Protein AF-A0A0D3A3Q0-F1 (afdb_monomer)

Mean predicted aligned error: 12.12 Å

Radius of gyration: 30.37 Å; Cα contacts (8 Å, |Δi|>4): 36; chains: 1; bounding box: 62×20×97 Å

Sequence (115 aa):
MQLYERAYKNKAGQFLDGKSEQIFNDLVAQVDDRQTQLTQQSTEGLPVTLSTLEVDKIYEETQEDEVIALRRESEQLRRESAQLRNEMDSTRSAFTTRMGGLEGFLDVIAATNPE

Solvent-accessible surface area (backbone atoms only — not comparable to full-atom values): 6509 Å² total; per-residue (Å²): 110,72,67,55,51,65,73,42,29,46,99,86,71,44,56,76,43,71,65,58,45,49,53,50,52,53,51,52,49,52,52,51,54,50,43,52,51,48,17,70,69,34,93,80,63,49,81,58,75,84,49,73,69,56,54,52,50,52,49,53,54,52,51,52,52,49,52,53,51,52,50,52,51,52,54,48,51,54,51,54,52,52,49,53,50,52,51,50,53,51,54,50,50,55,49,52,52,51,49,56,53,48,51,55,52,52,52,53,53,49,70,75,59,68,133

Foldseek 3Di:
DVVLQVVQADPVSHGPDPVSVVLVVVLVVQLVVVQVVVCVVPPVSDRDDDDPVNSVVSVVVSVVVVVVVVVVVVVVVVVVVVVVVVVVVVVVVVVVVVVVVVVVVVVVVCVVDPD

Organism: NCBI:txid109376

Secondary structure (DSSP, 8-state):
-HHHHHHHB-TTS-BSSHHHHHHHHHHHHHHHHHHHHHHHHSTT-------HHHHHHHHHHHHHHHHHHHHHHHHHHHHHHHHHHHHHHHHHHHHHHHHHHHHHHHHHHHHHS--

pLDDT: mean 84.54, std 9.62, range [63.41, 98.0]

Structure (mmCIF, N/CA/C/O backbone):
data_AF-A0A0D3A3Q0-F1
#
_entry.id   AF-A0A0D3A3Q0-F1
#
loop_
_atom_site.group_PDB
_atom_site.id
_atom_site.type_symbol
_atom_site.label_atom_id
_atom_site.label_alt_id
_atom_site.label_comp_id
_atom_site.label_asym_id
_atom_site.label_entity_id
_atom_site.label_seq_id
_atom_site.pdbx_PDB_ins_code
_atom_site.Cartn_x
_atom_site.Cartn_y
_atom_site.Cartn_z
_atom_site.occupancy
_atom_site.B_iso_or_equiv
_atom_site.auth_seq_id
_atom_site.auth_comp_id
_atom_site.auth_asym_id
_atom_site.auth_atom_id
_atom_site.pdbx_PDB_model_num
ATOM 1 N N . MET A 1 1 ? -19.390 1.215 16.030 1.00 68.75 1 MET A N 1
ATOM 2 C CA . MET A 1 1 ? -19.260 -0.052 15.259 1.00 68.75 1 MET A CA 1
ATOM 3 C C . MET A 1 1 ? -20.279 -0.249 14.131 1.00 68.75 1 MET A C 1
ATOM 5 O O . MET A 1 1 ? -19.856 -0.566 13.029 1.00 68.75 1 MET A O 1
ATOM 9 N N . GLN A 1 2 ? -21.590 -0.046 14.329 1.00 69.00 2 GLN A N 1
ATOM 10 C CA . GLN A 1 2 ? -22.592 -0.329 13.275 1.00 69.00 2 GLN A CA 1
ATOM 11 C C . GLN A 1 2 ? -22.404 0.477 11.972 1.00 69.00 2 GLN A C 1
ATOM 13 O O . GLN A 1 2 ? -22.704 -0.019 10.889 1.00 69.00 2 GLN A O 1
ATOM 18 N N . LEU A 1 3 ? -21.895 1.712 12.054 1.00 70.94 3 LEU A N 1
ATOM 19 C CA . LEU A 1 3 ? -21.593 2.531 10.872 1.00 70.94 3 LEU A CA 1
ATOM 20 C C . LEU A 1 3 ? -20.449 1.946 10.036 1.00 70.94 3 LEU A C 1
ATOM 22 O O . LEU A 1 3 ? -20.539 1.939 8.811 1.00 70.94 3 LEU A O 1
ATOM 26 N N . TYR A 1 4 ? -19.422 1.406 10.696 1.00 72.00 4 TYR A N 1
ATOM 27 C CA . TYR A 1 4 ? -18.300 0.748 10.034 1.00 72.00 4 TYR A CA 1
ATOM 28 C C . TYR A 1 4 ? -18.762 -0.520 9.318 1.00 72.00 4 TYR A C 1
ATOM 30 O O . TYR A 1 4 ? -18.535 -0.691 8.126 1.00 72.00 4 TYR A O 1
ATOM 38 N N . GLU A 1 5 ? -19.520 -1.369 10.013 1.00 75.25 5 GLU A N 1
ATOM 39 C CA . GLU A 1 5 ? -20.106 -2.562 9.403 1.00 75.25 5 GLU A CA 1
ATOM 40 C C . GLU A 1 5 ? -20.986 -2.219 8.198 1.00 75.25 5 GLU A C 1
ATOM 42 O O . GLU A 1 5 ? -20.925 -2.894 7.179 1.00 75.25 5 GLU A O 1
ATOM 47 N N . ARG A 1 6 ? -21.768 -1.138 8.264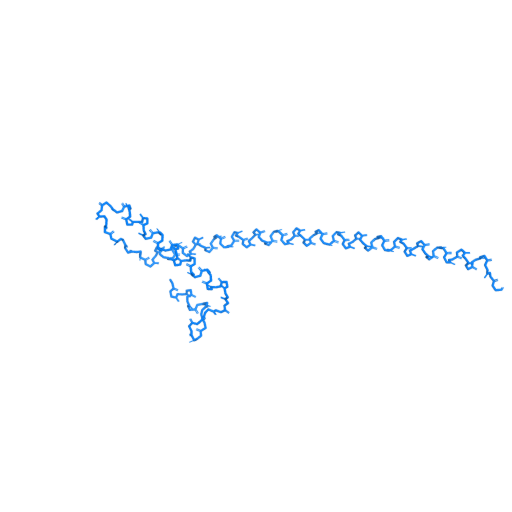 1.00 79.94 6 ARG A N 1
ATOM 48 C CA . ARG A 1 6 ? -22.624 -0.710 7.151 1.00 79.94 6 ARG A CA 1
ATOM 49 C C . ARG A 1 6 ? -21.843 -0.170 5.949 1.00 79.94 6 ARG A C 1
ATOM 51 O O . ARG A 1 6 ? -22.321 -0.303 4.826 1.00 79.94 6 ARG A O 1
ATOM 58 N N . ALA A 1 7 ? -20.700 0.469 6.180 1.00 79.94 7 ALA A N 1
ATOM 59 C CA . ALA A 1 7 ? -19.862 1.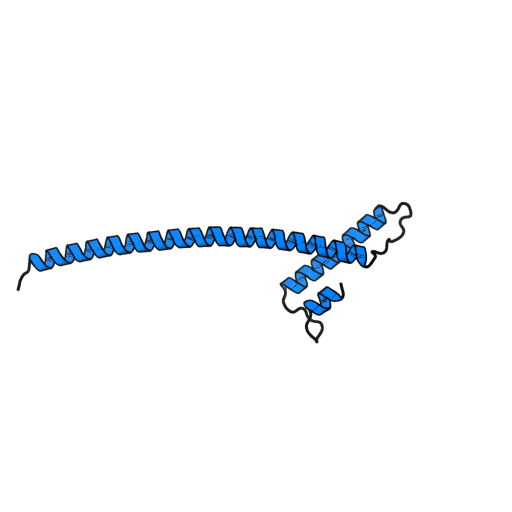030 5.123 1.00 79.94 7 ALA A CA 1
ATOM 60 C C . ALA A 1 7 ? -18.969 -0.032 4.459 1.00 79.94 7 ALA A C 1
ATOM 62 O O . ALA A 1 7 ? -18.743 0.035 3.253 1.00 79.94 7 ALA A O 1
ATOM 63 N N . TYR A 1 8 ? -18.510 -1.020 5.233 1.00 80.62 8 TYR A N 1
ATOM 64 C CA . TYR A 1 8 ? -17.475 -1.967 4.816 1.00 80.62 8 TYR A CA 1
ATOM 65 C C . TYR A 1 8 ? -17.937 -3.427 4.737 1.00 80.62 8 TYR A C 1
ATOM 67 O O . TYR A 1 8 ? -17.129 -4.289 4.392 1.00 80.62 8 TYR A O 1
ATOM 75 N N . LYS A 1 9 ? -19.216 -3.733 5.006 1.00 88.56 9 LYS A N 1
ATOM 76 C CA . LYS A 1 9 ? -19.818 -5.049 4.735 1.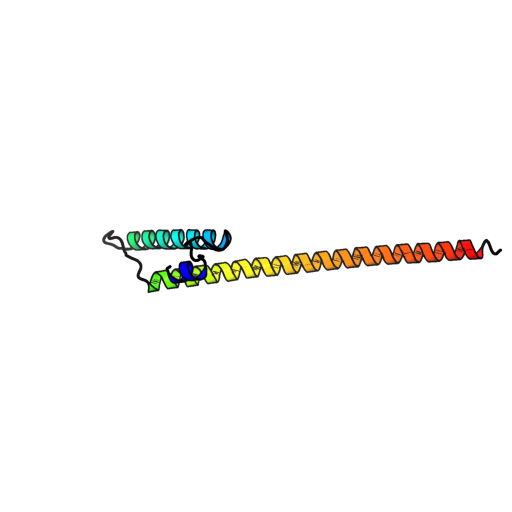00 88.56 9 LYS A CA 1
ATOM 77 C C . LYS A 1 9 ? -20.816 -4.994 3.580 1.00 88.56 9 LYS A C 1
ATOM 79 O O . LYS A 1 9 ? -21.564 -4.035 3.397 1.00 88.56 9 LYS A O 1
ATOM 84 N N . ASN A 1 10 ? -20.853 -6.067 2.798 1.00 85.62 10 ASN A N 1
ATOM 85 C CA . ASN A 1 10 ? -21.847 -6.279 1.755 1.00 85.62 10 ASN A CA 1
ATOM 86 C C . ASN A 1 10 ? -23.218 -6.667 2.356 1.00 85.62 10 ASN A C 1
ATOM 88 O O . ASN A 1 10 ? -23.371 -6.883 3.558 1.00 85.62 10 ASN A O 1
ATOM 92 N N . LYS A 1 11 ? -24.241 -6.815 1.503 1.00 86.38 11 LYS A N 1
ATOM 93 C CA . LYS A 1 11 ? -25.595 -7.217 1.940 1.00 86.38 11 LYS A CA 1
ATOM 94 C C . LYS A 1 11 ? -25.659 -8.611 2.588 1.00 86.38 11 LYS A C 1
ATOM 96 O O . LYS A 1 11 ? -26.650 -8.910 3.242 1.00 86.38 11 LYS A O 1
ATOM 101 N N . ALA A 1 12 ? -24.641 -9.448 2.392 1.00 87.31 12 ALA A N 1
ATOM 102 C CA . ALA A 1 12 ? -24.507 -10.763 3.015 1.00 87.31 12 ALA A CA 1
ATOM 103 C C . ALA A 1 12 ? -23.753 -10.713 4.361 1.00 87.31 12 ALA A C 1
ATOM 105 O O . ALA A 1 12 ? -23.534 -11.755 4.971 1.00 87.31 12 ALA A O 1
ATOM 106 N N . GLY A 1 13 ? -23.358 -9.523 4.833 1.00 83.88 13 GLY A N 1
ATOM 107 C CA . GLY A 1 13 ? -22.646 -9.342 6.099 1.00 83.88 13 GLY A CA 1
ATOM 108 C C . GLY A 1 13 ? -21.154 -9.684 6.044 1.00 83.88 13 GLY A C 1
ATOM 109 O O . GLY A 1 13 ? -20.525 -9.779 7.095 1.00 83.88 13 GLY A O 1
ATOM 110 N N . GLN A 1 14 ? -20.581 -9.857 4.851 1.00 88.25 14 GLN A N 1
ATOM 111 C CA . GLN A 1 14 ? -19.149 -10.110 4.657 1.00 88.25 14 GLN A CA 1
ATOM 112 C C . GLN A 1 14 ? -18.414 -8.803 4.364 1.00 88.25 14 GLN A C 1
ATOM 114 O O . GLN A 1 14 ? -18.970 -7.940 3.681 1.00 88.25 14 GLN A O 1
ATOM 119 N N . PHE A 1 15 ? -17.174 -8.667 4.837 1.00 88.44 15 PHE A N 1
ATOM 120 C CA . PHE A 1 15 ? -16.340 -7.508 4.522 1.00 88.44 15 PHE A CA 1
ATOM 121 C C . PHE A 1 15 ? -16.057 -7.405 3.020 1.00 88.44 15 PHE A C 1
ATOM 123 O O . PHE A 1 15 ? -15.983 -8.414 2.317 1.00 88.44 15 PHE A O 1
ATOM 130 N N . LEU A 1 16 ? -15.947 -6.172 2.524 1.00 87.00 16 LEU A N 1
ATOM 131 C CA . LEU A 1 16 ? -15.706 -5.892 1.105 1.00 87.00 16 LEU A CA 1
ATOM 132 C C . LEU A 1 16 ? -14.324 -6.370 0.639 1.00 87.00 16 LEU A C 1
ATOM 134 O O . LEU A 1 16 ? -14.174 -6.771 -0.514 1.00 87.00 16 LEU A O 1
ATOM 138 N N . ASP A 1 17 ? -13.339 -6.354 1.532 1.00 86.81 17 ASP A N 1
ATOM 139 C CA . ASP A 1 17 ? -11.966 -6.776 1.288 1.00 86.81 17 ASP A CA 1
ATOM 140 C C . ASP A 1 17 ? -11.280 -7.169 2.612 1.00 86.81 17 ASP A C 1
ATOM 142 O O . ASP A 1 17 ? -11.754 -6.833 3.700 1.00 86.81 17 ASP A O 1
ATOM 146 N N . GLY A 1 18 ? -10.153 -7.883 2.523 1.00 86.56 18 GLY A N 1
ATOM 147 C CA . GLY A 1 18 ? -9.430 -8.372 3.702 1.00 86.56 18 GLY A CA 1
ATOM 148 C C . GLY A 1 18 ? -8.807 -7.269 4.568 1.00 86.56 18 GLY A C 1
ATOM 149 O O . GLY A 1 18 ? -8.617 -7.481 5.762 1.00 86.56 18 GLY A O 1
ATOM 150 N N . LYS A 1 19 ? -8.527 -6.082 4.010 1.00 83.94 19 LYS A N 1
ATOM 151 C CA . LYS A 1 19 ? -7.989 -4.950 4.776 1.00 83.94 19 LYS A CA 1
ATOM 152 C C . LYS A 1 19 ? -9.077 -4.342 5.660 1.00 83.94 19 LYS A C 1
ATOM 154 O O . LYS A 1 19 ? -8.826 -4.079 6.831 1.00 83.94 19 LYS A O 1
ATOM 159 N N . SER A 1 20 ? -10.296 -4.203 5.136 1.00 81.81 20 SER A N 1
ATOM 160 C CA . SER A 1 20 ? -11.474 -3.797 5.917 1.00 81.81 20 SER A CA 1
ATOM 161 C C . SER A 1 20 ? -11.751 -4.744 7.093 1.00 81.81 20 SER A C 1
ATOM 163 O O . SER A 1 20 ? -12.073 -4.305 8.195 1.00 81.81 20 SER A O 1
ATOM 165 N N . GLU A 1 21 ? -11.613 -6.054 6.876 1.00 87.69 21 GLU A N 1
ATOM 166 C CA . GLU A 1 21 ? -11.758 -7.051 7.943 1.00 87.69 21 GLU A CA 1
ATOM 167 C C . GLU A 1 21 ? -10.654 -6.923 9.000 1.00 87.69 21 GLU A C 1
ATOM 169 O O . GLU A 1 21 ? -10.937 -6.954 10.197 1.00 87.69 21 GLU A O 1
ATOM 174 N N . GLN A 1 22 ? -9.407 -6.734 8.566 1.00 86.12 22 GLN A N 1
ATOM 175 C CA . GLN A 1 22 ? -8.276 -6.547 9.469 1.00 86.12 22 GLN A CA 1
ATOM 176 C C . GLN A 1 22 ? -8.452 -5.303 10.348 1.00 86.12 22 GLN A C 1
ATOM 178 O O . GLN A 1 22 ? -8.367 -5.411 11.567 1.00 86.12 22 GLN A O 1
ATOM 183 N N . ILE A 1 23 ? -8.800 -4.160 9.751 1.00 82.81 23 ILE A N 1
ATOM 184 C CA . ILE A 1 23 ? -9.037 -2.908 10.483 1.00 82.81 23 ILE A CA 1
ATOM 185 C C . ILE A 1 23 ? -10.185 -3.068 11.483 1.00 82.81 23 ILE A C 1
ATOM 187 O O . ILE A 1 23 ? -10.086 -2.587 12.608 1.00 82.81 23 ILE A O 1
ATOM 191 N N . PHE A 1 24 ? -11.269 -3.759 11.112 1.00 84.06 24 PHE A N 1
ATOM 192 C CA . PHE A 1 24 ? -12.355 -4.033 12.052 1.00 84.06 24 PHE A CA 1
ATOM 193 C C . PHE A 1 24 ? -11.883 -4.843 13.259 1.00 84.06 24 PHE A C 1
ATOM 195 O O . PHE A 1 24 ? -12.229 -4.505 14.388 1.00 84.06 24 PHE A O 1
ATOM 202 N N . ASN A 1 25 ? -11.107 -5.902 13.025 1.00 87.94 25 ASN A N 1
ATOM 203 C CA . ASN A 1 25 ? -10.584 -6.753 14.090 1.00 87.94 25 ASN A CA 1
ATOM 204 C C . ASN A 1 25 ? -9.621 -5.984 15.005 1.00 87.94 25 ASN A C 1
ATOM 206 O O . ASN A 1 25 ? -9.712 -6.125 16.224 1.00 87.94 25 ASN A O 1
ATOM 210 N N . ASP A 1 26 ? -8.775 -5.122 14.438 1.00 86.75 26 ASP A N 1
ATOM 211 C CA . ASP A 1 26 ? -7.881 -4.244 15.199 1.00 86.75 26 ASP A CA 1
ATOM 212 C C . ASP A 1 26 ? -8.682 -3.250 16.059 1.00 86.75 26 ASP A C 1
ATOM 214 O O . ASP A 1 26 ? -8.386 -3.065 17.239 1.00 86.75 26 ASP A O 1
ATOM 218 N N . LEU A 1 27 ? -9.763 -2.679 15.515 1.00 83.12 27 LEU A N 1
ATOM 219 C CA . LEU A 1 27 ? -10.684 -1.807 16.253 1.00 83.12 27 LEU A CA 1
ATOM 220 C C . LEU A 1 27 ? -11.391 -2.541 17.398 1.00 83.12 27 LEU A C 1
ATOM 222 O O . LEU A 1 27 ? -11.515 -1.994 18.493 1.00 83.12 27 LEU A O 1
ATOM 226 N N . VAL A 1 28 ? -11.856 -3.774 17.164 1.00 84.38 28 VAL A N 1
ATOM 227 C CA . VAL A 1 28 ? -12.450 -4.618 18.217 1.00 84.38 28 VAL A CA 1
ATOM 228 C C . VAL A 1 28 ? -11.435 -4.863 19.331 1.00 84.38 28 VAL A C 1
ATOM 230 O O . VAL A 1 28 ? -11.776 -4.688 20.500 1.00 84.38 28 VAL A O 1
ATOM 233 N N . ALA A 1 29 ? -10.196 -5.217 18.982 1.00 87.94 29 ALA A N 1
ATOM 234 C CA . ALA A 1 29 ? -9.131 -5.445 19.953 1.00 87.94 29 ALA A CA 1
ATOM 235 C C . ALA A 1 29 ? -8.801 -4.171 20.749 1.00 87.94 29 ALA A C 1
ATOM 237 O O . ALA A 1 29 ? -8.698 -4.219 21.971 1.00 87.94 29 ALA A O 1
ATOM 238 N N . GLN A 1 30 ? -8.721 -3.012 20.089 1.00 84.44 30 GLN A N 1
ATOM 239 C CA . GLN A 1 30 ? -8.433 -1.734 20.743 1.00 84.44 30 GLN A CA 1
ATOM 240 C C . GLN A 1 30 ? -9.551 -1.300 21.706 1.00 84.44 30 GLN A C 1
ATOM 242 O O . GLN A 1 30 ? -9.274 -0.765 22.784 1.00 84.44 30 GLN A O 1
ATOM 247 N N . VAL A 1 31 ? -10.816 -1.540 21.343 1.00 83.88 31 VAL A N 1
ATOM 248 C CA . VAL A 1 31 ? -11.970 -1.319 22.230 1.00 83.88 31 VAL A CA 1
ATOM 249 C C . VAL A 1 31 ? -11.879 -2.214 23.467 1.00 83.88 31 VAL A C 1
ATOM 251 O O . VAL A 1 31 ? -12.080 -1.723 24.578 1.00 83.88 31 VAL A O 1
ATOM 254 N N . ASP A 1 32 ? -11.538 -3.491 23.295 1.00 85.25 32 ASP A N 1
ATOM 255 C CA . ASP A 1 32 ? -11.414 -4.456 24.395 1.00 85.25 32 ASP A CA 1
ATOM 256 C C . ASP A 1 32 ? -10.246 -4.120 25.341 1.00 85.25 32 ASP A C 1
ATOM 258 O O . ASP A 1 32 ? -10.408 -4.070 26.567 1.00 85.25 32 ASP A O 1
ATOM 262 N N . ASP A 1 33 ? -9.090 -3.757 24.782 1.00 86.69 33 ASP A N 1
ATOM 263 C CA . ASP A 1 33 ? -7.927 -3.286 25.539 1.00 86.69 33 ASP A CA 1
ATOM 264 C C . ASP A 1 33 ? -8.262 -2.038 26.358 1.00 86.69 33 ASP A C 1
ATOM 266 O O . ASP A 1 33 ? -7.917 -1.934 27.541 1.00 86.69 33 ASP A O 1
ATOM 270 N N . ARG A 1 34 ? -8.970 -1.078 25.753 1.00 82.62 34 ARG A N 1
ATOM 271 C CA . ARG A 1 34 ? -9.375 0.147 26.445 1.00 82.62 34 ARG A CA 1
ATOM 272 C C . ARG A 1 34 ? -10.415 -0.128 27.523 1.00 82.62 34 ARG A C 1
ATOM 274 O O . ARG A 1 34 ? -10.362 0.486 28.590 1.00 82.62 34 ARG A O 1
ATOM 281 N N . GLN A 1 35 ? -11.312 -1.082 27.292 1.00 80.25 35 GLN A N 1
ATOM 282 C CA . GLN A 1 35 ? -12.279 -1.515 28.291 1.00 80.25 35 GLN A CA 1
ATOM 283 C C . GLN A 1 35 ? -11.594 -2.153 29.504 1.00 80.25 35 GLN A C 1
ATOM 285 O O . GLN A 1 35 ? -11.950 -1.869 30.655 1.00 80.25 35 GLN A O 1
ATOM 290 N N . THR A 1 36 ? -10.571 -2.963 29.242 1.00 84.31 36 THR A N 1
ATOM 291 C CA . THR A 1 36 ? -9.728 -3.599 30.252 1.00 84.31 36 THR A CA 1
ATOM 292 C C . THR A 1 36 ? -8.947 -2.561 31.058 1.00 84.31 36 THR A C 1
ATOM 294 O O . THR A 1 36 ? -8.939 -2.619 32.289 1.00 84.31 36 THR A O 1
ATOM 297 N N . GLN A 1 37 ? -8.360 -1.559 30.401 1.00 83.12 37 GLN A N 1
ATOM 298 C CA . GLN A 1 37 ? -7.673 -0.449 31.072 1.00 83.12 37 GLN A CA 1
ATOM 299 C C . GLN A 1 37 ? -8.614 0.374 31.964 1.00 83.12 37 GLN A C 1
ATOM 301 O O . GLN A 1 37 ? -8.276 0.655 33.112 1.00 83.12 37 GLN A O 1
ATOM 306 N N . LEU A 1 38 ? -9.813 0.720 31.483 1.00 78.88 38 LEU A N 1
ATOM 307 C CA . LEU A 1 38 ? -10.800 1.469 32.272 1.00 78.88 38 LEU A CA 1
ATOM 308 C C . LEU A 1 38 ? -11.309 0.674 33.477 1.00 78.88 38 LEU A C 1
ATOM 310 O O . LEU A 1 38 ? -11.495 1.235 34.554 1.00 78.88 38 LEU A O 1
ATOM 314 N N . THR A 1 39 ? -11.488 -0.637 33.324 1.00 78.00 39 THR A N 1
ATOM 315 C CA . THR A 1 39 ? -11.874 -1.523 34.431 1.00 78.00 39 THR A CA 1
ATOM 316 C C . THR A 1 39 ? -10.774 -1.596 35.494 1.00 78.00 39 THR A C 1
ATOM 318 O O . THR A 1 39 ? -11.079 -1.589 36.682 1.00 78.00 39 THR A O 1
ATOM 321 N N . GLN A 1 40 ? -9.498 -1.585 35.089 1.00 78.00 40 GLN A N 1
ATOM 322 C CA . GLN A 1 40 ? -8.362 -1.510 36.017 1.00 78.00 40 GLN A CA 1
ATOM 323 C C . GLN A 1 40 ? -8.238 -0.147 36.716 1.00 78.00 40 GLN A C 1
ATOM 325 O O . GLN A 1 40 ? -7.775 -0.083 37.852 1.00 78.00 40 GLN A O 1
ATOM 330 N N . GLN A 1 41 ? -8.630 0.942 36.050 1.00 73.62 41 GLN A N 1
ATOM 331 C CA . GLN A 1 41 ? -8.644 2.288 36.636 1.00 73.62 41 GLN A CA 1
ATOM 332 C C . GLN A 1 41 ? -9.864 2.546 37.529 1.00 73.62 41 GLN A C 1
ATOM 334 O O . GLN A 1 41 ? -9.829 3.447 38.367 1.00 73.62 41 GLN A O 1
ATOM 339 N N . SER A 1 42 ? -10.937 1.773 37.364 1.00 75.69 42 SER A N 1
ATOM 340 C CA . SER A 1 42 ? -12.111 1.844 38.223 1.00 75.69 42 SER A CA 1
ATOM 341 C C . SER A 1 42 ? -11.778 1.257 39.594 1.00 75.69 42 SER A C 1
ATOM 343 O O . SER A 1 42 ? -11.566 0.055 39.738 1.00 75.69 42 SER A O 1
ATOM 345 N N . THR A 1 43 ? -11.755 2.107 40.623 1.00 64.88 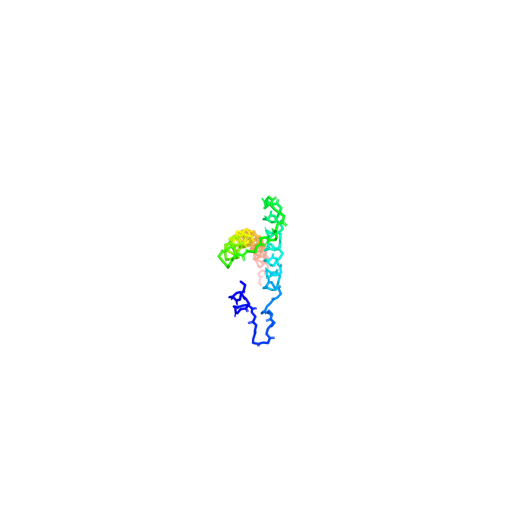43 THR A N 1
ATOM 346 C CA . THR A 1 43 ? -11.433 1.752 42.019 1.00 64.88 43 THR A CA 1
ATOM 347 C C . THR A 1 43 ? -12.306 0.619 42.582 1.00 64.88 43 THR A C 1
ATOM 349 O O . THR A 1 43 ? -11.926 -0.023 43.557 1.00 64.88 43 THR A O 1
ATOM 352 N N . GLU A 1 44 ? -13.463 0.349 41.970 1.00 69.19 44 GLU A N 1
ATOM 353 C CA . GLU A 1 44 ? -14.398 -0.701 42.388 1.00 69.19 44 GLU A CA 1
ATOM 354 C C . GLU A 1 44 ? -14.244 -2.027 41.623 1.00 69.19 44 GLU A C 1
ATOM 356 O O . GLU A 1 44 ? -14.957 -2.984 41.919 1.00 69.19 44 GLU A O 1
ATOM 361 N N . GLY A 1 45 ? -13.347 -2.113 40.629 1.00 63.69 45 GLY A N 1
ATOM 362 C CA . GLY A 1 45 ? -13.190 -3.311 39.788 1.00 63.69 45 GLY A CA 1
ATOM 363 C C . GLY A 1 45 ? -14.446 -3.676 38.986 1.00 63.69 45 GLY A C 1
ATOM 364 O O . GLY A 1 45 ? -14.550 -4.779 38.449 1.00 63.69 45 GLY A O 1
ATOM 365 N N . LEU A 1 46 ? -15.418 -2.762 38.922 1.00 71.25 46 LEU A N 1
ATOM 366 C CA . LEU A 1 46 ? -16.632 -2.931 38.144 1.00 71.25 46 LEU A CA 1
ATOM 367 C C . LEU A 1 46 ? -16.301 -2.790 36.656 1.00 71.25 46 LEU A C 1
ATOM 369 O O . LEU A 1 46 ? -15.585 -1.848 36.293 1.00 71.25 46 LEU A O 1
ATOM 373 N N . PRO A 1 47 ? -16.837 -3.675 35.795 1.00 63.41 47 PRO A N 1
ATOM 374 C CA . PRO A 1 47 ? -16.681 -3.536 34.360 1.00 63.41 47 PRO A CA 1
ATOM 375 C C . PRO A 1 47 ? -17.292 -2.202 33.941 1.00 63.41 47 PRO A C 1
ATOM 377 O O . PRO A 1 47 ? -18.506 -1.992 34.021 1.00 63.41 47 PRO A O 1
ATOM 380 N N . VAL A 1 48 ? -16.427 -1.281 33.523 1.00 69.00 48 VAL A N 1
ATOM 381 C CA . VAL A 1 48 ? -16.872 -0.071 32.838 1.00 69.00 48 VAL A CA 1
ATOM 382 C C . VAL A 1 48 ? -17.500 -0.543 31.525 1.00 69.00 48 VAL A C 1
ATOM 384 O O . VAL A 1 48 ? -17.085 -1.550 30.963 1.00 69.00 48 VAL A O 1
ATOM 387 N N . THR A 1 49 ? -18.546 0.121 31.056 1.00 71.44 49 THR A N 1
ATOM 388 C CA . THR A 1 49 ? -19.077 -0.110 29.709 1.00 71.44 49 THR A CA 1
ATOM 389 C C . THR A 1 49 ? -18.789 1.140 28.903 1.00 71.44 49 THR A C 1
ATOM 391 O O . THR A 1 49 ? -19.193 2.230 29.302 1.00 71.44 49 THR A O 1
ATOM 394 N N . LEU A 1 50 ? -18.033 0.995 27.814 1.00 73.06 50 LEU A N 1
ATOM 395 C CA . LEU A 1 50 ? -17.742 2.096 26.905 1.00 73.06 50 LEU A CA 1
ATOM 396 C C . LEU A 1 50 ? -19.052 2.599 26.296 1.00 73.06 50 LEU A C 1
ATOM 398 O O . LEU A 1 50 ? -19.834 1.841 25.715 1.00 73.06 50 LEU A O 1
ATOM 402 N N . SER A 1 51 ? -19.291 3.895 26.439 1.00 75.81 51 SER A N 1
ATOM 403 C CA . SER A 1 51 ? -20.402 4.568 25.781 1.00 75.81 51 SER A CA 1
ATOM 404 C C . SER A 1 51 ? -20.160 4.660 24.271 1.00 75.81 51 SER A C 1
ATOM 406 O O . SER A 1 51 ? -19.023 4.622 23.798 1.00 75.81 51 SER A O 1
ATOM 408 N N . THR A 1 52 ? -21.230 4.845 23.491 1.00 72.19 52 THR A N 1
ATOM 409 C CA . THR A 1 52 ? -21.137 5.026 22.030 1.00 72.19 52 THR A CA 1
ATOM 410 C C . THR A 1 52 ? -20.151 6.135 21.646 1.00 72.19 52 THR A C 1
ATOM 412 O O . THR A 1 52 ? -19.397 5.973 20.695 1.00 72.19 52 THR A O 1
ATOM 415 N N . LEU A 1 53 ? -20.097 7.217 22.431 1.00 70.44 53 LEU A N 1
ATOM 416 C CA . LEU A 1 53 ? -19.200 8.351 22.203 1.00 70.44 53 LEU A CA 1
ATOM 417 C C . LEU A 1 53 ? -17.717 7.983 22.392 1.00 70.44 53 LEU A C 1
ATOM 419 O O . LEU A 1 53 ? -16.855 8.474 21.670 1.00 70.44 53 LEU A O 1
ATOM 423 N N . GLU A 1 54 ? -17.403 7.115 23.353 1.00 71.50 54 GLU A N 1
ATOM 424 C CA . GLU A 1 54 ? -16.026 6.666 23.584 1.00 71.50 54 GLU A CA 1
ATOM 425 C C . GLU A 1 54 ? -15.570 5.685 22.503 1.00 71.50 54 GLU A C 1
ATOM 427 O O . GLU A 1 54 ? -14.418 5.740 22.081 1.00 71.50 54 GLU A O 1
ATOM 432 N N . VAL A 1 55 ? -16.478 4.842 22.003 1.00 72.38 55 VAL A N 1
ATOM 433 C CA . VAL A 1 55 ? -16.212 3.976 20.844 1.00 72.38 55 VAL A CA 1
ATOM 434 C C . VAL A 1 55 ? -15.982 4.804 19.576 1.00 72.38 55 VAL A C 1
ATOM 436 O O . VAL A 1 55 ? -15.082 4.486 18.802 1.00 72.38 55 VAL A O 1
ATOM 439 N N . ASP A 1 56 ? -16.748 5.879 19.373 1.00 74.19 56 ASP A N 1
ATOM 440 C CA . ASP A 1 56 ? -16.559 6.787 18.235 1.00 74.19 56 ASP A CA 1
ATOM 441 C C . ASP A 1 56 ? -15.215 7.533 18.318 1.00 74.19 56 ASP A C 1
ATOM 443 O O . ASP A 1 56 ? -14.538 7.699 17.305 1.00 74.19 56 ASP A O 1
ATOM 447 N N . LYS A 1 57 ? -14.769 7.898 19.525 1.00 76.81 57 LYS A N 1
ATOM 448 C CA . LYS A 1 57 ? -13.444 8.498 19.729 1.00 76.81 57 LYS A CA 1
ATOM 449 C C . LYS A 1 57 ? -12.299 7.527 19.421 1.00 76.81 57 LYS A C 1
ATOM 451 O O . LYS A 1 57 ? -11.318 7.926 18.805 1.00 76.81 57 LYS A O 1
ATOM 456 N N . ILE A 1 58 ? -12.420 6.260 19.829 1.00 76.56 58 ILE A N 1
ATOM 457 C CA . ILE A 1 58 ? -11.430 5.220 19.490 1.00 76.56 58 ILE A CA 1
ATOM 458 C C . ILE A 1 58 ? -11.341 5.072 17.969 1.00 76.56 58 ILE A C 1
ATOM 460 O O . ILE A 1 58 ? -10.249 4.993 17.424 1.00 76.56 58 ILE A O 1
ATOM 464 N N . TYR A 1 59 ? -12.482 5.114 17.281 1.00 72.06 59 TYR A N 1
ATOM 465 C CA . TYR A 1 59 ? -12.527 5.059 15.826 1.00 72.06 59 TYR A CA 1
ATOM 466 C C . TYR A 1 59 ? -11.829 6.244 15.141 1.00 72.06 59 TYR A C 1
ATOM 468 O O . TYR A 1 59 ? -11.114 6.034 14.162 1.00 72.06 59 TYR A O 1
ATOM 476 N N . GLU A 1 60 ? -12.013 7.472 15.638 1.00 72.75 60 GLU A N 1
ATOM 477 C CA . GLU A 1 60 ? -11.276 8.641 15.136 1.00 72.75 60 GLU A CA 1
ATOM 478 C C . GLU A 1 60 ? -9.762 8.491 15.343 1.00 72.75 60 GLU A C 1
ATOM 480 O O . GLU A 1 60 ? -9.004 8.735 14.407 1.00 72.75 60 GLU A O 1
ATOM 485 N N . GLU A 1 61 ? -9.324 8.010 16.512 1.00 74.25 61 GLU A N 1
ATOM 486 C CA . GLU A 1 61 ? -7.903 7.745 16.790 1.00 74.25 61 GLU A CA 1
ATOM 487 C C . GLU A 1 61 ? -7.325 6.692 15.815 1.00 74.25 61 GLU A C 1
ATOM 489 O O . GLU A 1 61 ? -6.279 6.925 15.208 1.00 74.25 61 GLU A O 1
ATOM 494 N N . THR A 1 62 ? -8.024 5.572 15.571 1.00 74.00 62 THR A N 1
ATOM 495 C CA . THR A 1 62 ? -7.572 4.546 14.605 1.00 74.00 62 THR A CA 1
ATOM 496 C C . THR A 1 62 ? -7.508 5.084 13.169 1.00 74.00 62 THR A C 1
ATOM 498 O O . THR A 1 62 ? -6.594 4.750 12.414 1.00 74.00 62 THR A O 1
ATOM 501 N N . GLN A 1 63 ? -8.475 5.918 12.772 1.00 73.56 63 GLN A N 1
ATOM 502 C CA . GLN A 1 63 ? -8.502 6.564 11.455 1.00 73.56 63 GLN A CA 1
ATOM 503 C C . GLN A 1 63 ? -7.311 7.508 11.263 1.00 73.56 63 GLN A C 1
ATOM 505 O O . GLN A 1 63 ? -6.684 7.505 10.203 1.00 73.56 63 GLN A O 1
ATOM 510 N N . GLU A 1 64 ? -6.969 8.304 12.278 1.00 74.19 64 GLU A N 1
ATOM 511 C CA . GLU A 1 64 ? -5.798 9.182 12.234 1.00 74.19 64 GLU A CA 1
ATOM 512 C C . GLU A 1 64 ? -4.496 8.381 12.083 1.00 74.19 64 GLU A C 1
ATOM 514 O O . GLU A 1 64 ? -3.660 8.725 11.239 1.00 74.19 64 GLU A O 1
ATOM 519 N N . ASP A 1 65 ? -4.356 7.276 12.818 1.00 78.12 65 ASP A N 1
ATOM 520 C CA . ASP A 1 65 ? -3.202 6.379 12.712 1.00 78.12 65 ASP A CA 1
ATOM 521 C C . ASP A 1 65 ? -3.089 5.740 11.316 1.00 78.12 65 ASP A C 1
ATOM 523 O O . ASP A 1 65 ? -1.996 5.700 10.735 1.00 78.12 65 ASP A O 1
ATOM 527 N N . GLU A 1 66 ? -4.208 5.308 10.720 1.00 79.50 66 GLU A N 1
ATOM 528 C CA . GLU A 1 66 ? -4.221 4.779 9.351 1.00 7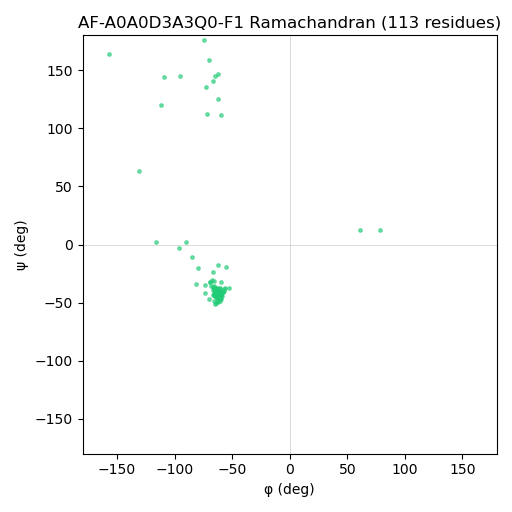9.50 66 GLU A CA 1
ATOM 529 C C . GLU A 1 66 ? -3.829 5.854 8.328 1.00 79.50 66 GLU A C 1
ATOM 531 O O . GLU A 1 66 ? -3.008 5.602 7.441 1.00 79.50 66 GLU A O 1
ATOM 536 N N . VAL A 1 67 ? -4.352 7.077 8.458 1.00 80.38 67 VAL A N 1
ATOM 537 C CA . VAL A 1 67 ? -3.999 8.198 7.572 1.00 80.38 67 VAL A CA 1
ATOM 538 C C . VAL A 1 67 ? -2.505 8.517 7.662 1.00 80.38 67 VAL A C 1
ATOM 540 O O . VAL A 1 67 ? -1.862 8.771 6.638 1.00 80.38 67 VAL A O 1
ATOM 543 N N . ILE A 1 68 ? -1.920 8.468 8.861 1.00 82.12 68 ILE A N 1
ATOM 544 C CA . ILE A 1 68 ? -0.479 8.660 9.060 1.00 82.12 68 ILE A CA 1
ATOM 545 C C . ILE A 1 68 ? 0.320 7.529 8.396 1.00 82.12 68 ILE A C 1
ATOM 547 O O . ILE A 1 68 ? 1.321 7.802 7.721 1.00 82.12 68 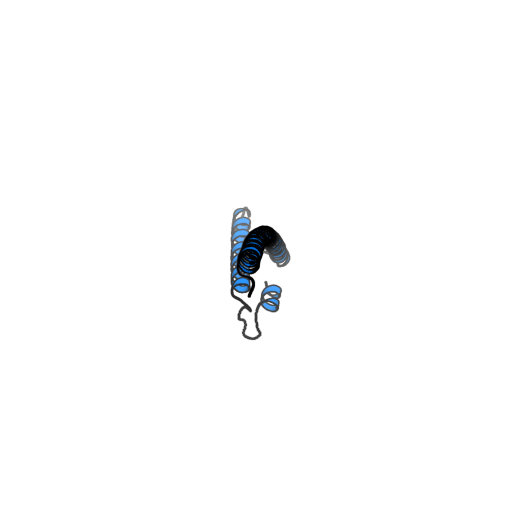ILE A O 1
ATOM 551 N N . ALA A 1 69 ? -0.112 6.275 8.551 1.00 82.06 69 ALA A N 1
ATOM 552 C CA . ALA A 1 69 ? 0.536 5.120 7.935 1.00 82.06 69 ALA A CA 1
ATOM 553 C C . ALA A 1 69 ? 0.491 5.193 6.398 1.00 82.06 69 ALA A C 1
ATOM 555 O O . ALA A 1 69 ? 1.534 5.104 5.744 1.00 82.06 69 ALA A O 1
ATOM 556 N N . LEU A 1 70 ? -0.684 5.470 5.826 1.00 86.75 70 LEU A N 1
ATOM 557 C CA . LEU A 1 70 ? -0.881 5.648 4.385 1.00 86.75 70 LEU A CA 1
ATOM 558 C C . LEU A 1 70 ? -0.058 6.811 3.831 1.00 86.75 70 LEU A C 1
ATOM 560 O O . LEU A 1 70 ? 0.496 6.728 2.734 1.00 86.75 70 LEU A O 1
ATOM 564 N N . ARG A 1 71 ? 0.064 7.906 4.588 1.00 90.81 71 ARG A N 1
ATOM 565 C CA . ARG A 1 71 ? 0.907 9.036 4.193 1.00 90.81 71 ARG A CA 1
ATOM 566 C C . ARG A 1 71 ? 2.376 8.634 4.100 1.00 90.81 71 ARG A C 1
ATOM 568 O O . ARG A 1 71 ? 3.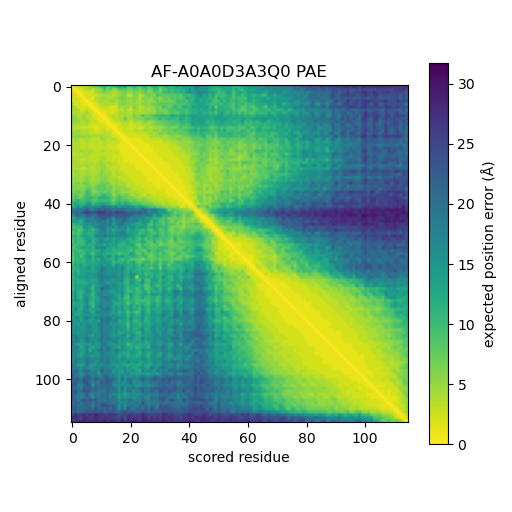031 9.005 3.127 1.00 90.81 71 ARG A O 1
ATOM 575 N N . ARG A 1 72 ? 2.893 7.865 5.066 1.00 89.62 72 ARG A N 1
ATOM 576 C CA . ARG A 1 72 ? 4.271 7.345 5.007 1.00 89.62 72 ARG A CA 1
ATOM 577 C C . ARG A 1 72 ? 4.479 6.426 3.810 1.00 89.62 72 ARG A C 1
ATOM 579 O O . ARG A 1 72 ? 5.473 6.584 3.107 1.00 89.62 72 ARG A O 1
ATOM 586 N N . GLU A 1 73 ? 3.549 5.508 3.567 1.00 92.94 73 GLU A N 1
ATOM 587 C CA . GLU A 1 73 ? 3.614 4.589 2.427 1.00 92.94 73 GLU A CA 1
ATOM 588 C C . GLU A 1 73 ? 3.613 5.355 1.095 1.00 92.94 73 GLU A C 1
ATOM 590 O O . GLU A 1 73 ? 4.473 5.139 0.243 1.00 92.94 73 GLU A O 1
ATOM 595 N N . SER A 1 74 ? 2.718 6.334 0.947 1.00 92.94 74 SER A N 1
ATOM 596 C CA . SER A 1 74 ? 2.657 7.207 -0.228 1.00 92.94 74 SER A CA 1
ATOM 597 C C . SER A 1 74 ? 3.959 7.987 -0.439 1.00 92.94 74 SER A C 1
ATOM 599 O O . SER A 1 74 ? 4.481 8.057 -1.555 1.00 92.94 74 SER A O 1
ATOM 601 N N . GLU A 1 75 ? 4.543 8.536 0.630 1.00 94.25 75 GLU A N 1
ATOM 602 C CA . GLU A 1 75 ? 5.836 9.220 0.559 1.00 94.25 75 GLU A CA 1
ATOM 603 C C . GLU A 1 75 ? 6.974 8.278 0.149 1.00 94.25 75 GLU A C 1
ATOM 605 O O . GLU A 1 75 ? 7.844 8.686 -0.628 1.00 94.25 75 GLU A O 1
ATOM 610 N N . GLN A 1 76 ? 6.970 7.033 0.628 1.00 95.38 76 GLN A N 1
ATOM 611 C CA . GLN A 1 76 ? 7.942 6.017 0.234 1.00 95.38 76 GLN A CA 1
ATOM 612 C C . GLN A 1 76 ? 7.800 5.658 -1.248 1.00 95.38 76 GLN A C 1
ATOM 614 O O . GLN A 1 76 ? 8.776 5.769 -1.993 1.00 95.38 76 GLN A O 1
ATOM 619 N N . LEU A 1 77 ? 6.586 5.339 -1.703 1.00 96.69 77 LEU A N 1
ATOM 620 C CA . LEU A 1 77 ? 6.303 5.047 -3.110 1.00 96.69 77 LEU A CA 1
ATOM 621 C C . LEU A 1 77 ? 6.722 6.205 -4.020 1.00 96.69 77 LEU A C 1
ATOM 623 O O . LEU A 1 77 ? 7.262 5.994 -5.107 1.00 96.69 77 LEU A O 1
ATOM 627 N N . ARG A 1 78 ? 6.542 7.453 -3.570 1.00 96.69 78 ARG A N 1
ATOM 628 C CA . ARG A 1 78 ? 6.983 8.634 -4.323 1.00 96.69 78 ARG A CA 1
ATOM 629 C C . ARG A 1 78 ? 8.505 8.687 -4.482 1.00 96.69 78 ARG A C 1
ATOM 631 O O . ARG A 1 78 ? 8.983 9.116 -5.533 1.00 96.69 78 ARG A O 1
ATOM 638 N N . ARG A 1 79 ? 9.266 8.276 -3.462 1.00 96.56 79 ARG A N 1
ATOM 639 C CA . ARG A 1 79 ? 10.737 8.203 -3.524 1.00 96.56 79 ARG A CA 1
ATOM 640 C C . ARG A 1 79 ? 11.192 7.086 -4.456 1.00 96.56 79 ARG A C 1
ATOM 642 O O . ARG A 1 79 ? 12.023 7.342 -5.322 1.00 96.56 79 ARG A O 1
ATOM 649 N N . GLU A 1 80 ? 10.612 5.897 -4.327 1.00 97.25 80 GLU A N 1
ATOM 650 C CA . GLU A 1 80 ? 10.923 4.748 -5.188 1.00 97.25 80 GLU A CA 1
ATOM 651 C C . GLU A 1 80 ? 10.601 5.049 -6.657 1.00 97.25 80 GLU A C 1
ATOM 653 O O . GLU A 1 80 ? 11.422 4.821 -7.544 1.00 97.25 80 GLU A O 1
ATOM 658 N N . SER A 1 81 ? 9.449 5.672 -6.920 1.00 97.12 81 SER A N 1
ATOM 659 C CA . SER A 1 81 ? 9.064 6.118 -8.261 1.00 97.12 81 SER A CA 1
ATOM 660 C C . SER A 1 81 ? 10.063 7.120 -8.847 1.00 97.12 81 SER A C 1
ATOM 662 O O . SER A 1 81 ? 10.452 7.001 -10.011 1.00 97.12 81 SER A O 1
ATOM 664 N N . ALA A 1 82 ? 10.524 8.088 -8.047 1.00 96.75 82 ALA A N 1
ATOM 665 C CA . ALA A 1 82 ? 11.539 9.044 -8.482 1.00 96.75 82 ALA A CA 1
ATOM 666 C C . ALA A 1 82 ? 12.880 8.359 -8.793 1.00 96.75 82 ALA A C 1
ATOM 668 O O . ALA A 1 82 ? 13.520 8.698 -9.789 1.00 96.75 82 ALA A O 1
ATOM 669 N N . GLN A 1 83 ? 13.282 7.374 -7.987 1.00 97.44 83 GLN A N 1
ATOM 670 C CA . GLN A 1 83 ? 14.498 6.601 -8.221 1.00 97.44 83 GLN A CA 1
ATOM 671 C C . GLN A 1 83 ? 14.418 5.800 -9.526 1.00 97.44 83 GLN A C 1
ATOM 673 O O . GLN A 1 83 ? 15.297 5.939 -10.375 1.00 97.44 83 GLN A O 1
ATOM 678 N N . LEU A 1 84 ? 13.336 5.046 -9.734 1.00 97.81 84 LEU A N 1
ATOM 679 C CA . LEU A 1 84 ? 13.111 4.291 -10.971 1.00 97.81 84 LEU A CA 1
ATOM 680 C C . LEU A 1 84 ? 13.135 5.197 -12.203 1.00 97.81 84 LEU A C 1
ATOM 682 O O . LEU A 1 84 ? 13.671 4.828 -13.247 1.00 97.81 84 LEU A O 1
ATOM 686 N N . ARG A 1 85 ? 12.580 6.408 -12.089 1.00 97.56 85 ARG A N 1
ATOM 687 C CA . ARG A 1 85 ? 12.602 7.389 -13.178 1.00 97.56 85 ARG A CA 1
ATOM 688 C C . ARG A 1 85 ? 14.026 7.815 -13.530 1.00 97.56 85 ARG A C 1
ATOM 690 O O . ARG A 1 85 ? 14.381 7.797 -14.703 1.00 97.56 85 ARG A O 1
ATOM 697 N N . ASN A 1 86 ? 14.849 8.109 -12.524 1.00 97.38 86 ASN A N 1
ATOM 698 C CA . ASN A 1 86 ? 16.256 8.458 -12.724 1.00 97.38 86 ASN A CA 1
ATOM 699 C C . ASN A 1 86 ? 17.054 7.297 -13.343 1.00 97.38 86 ASN A C 1
ATOM 701 O O . ASN A 1 86 ? 17.878 7.517 -14.231 1.00 97.38 86 ASN A O 1
ATOM 705 N N . GLU A 1 87 ? 16.801 6.059 -12.912 1.00 97.88 87 GLU A N 1
ATOM 706 C CA . GLU A 1 87 ? 17.439 4.861 -13.477 1.00 97.88 87 GLU A CA 1
ATOM 707 C C . GLU A 1 87 ? 17.039 4.634 -14.943 1.00 97.88 87 GLU A C 1
ATOM 709 O O . GLU A 1 87 ? 17.895 4.356 -15.792 1.00 97.88 87 GLU A O 1
ATOM 714 N N . MET A 1 88 ? 15.755 4.814 -15.274 1.00 97.75 88 MET A N 1
ATOM 715 C CA . MET A 1 88 ? 15.282 4.768 -16.660 1.00 97.75 88 MET A CA 1
ATOM 716 C C . MET A 1 88 ? 15.936 5.848 -17.522 1.00 97.75 88 MET A C 1
ATOM 718 O O . MET A 1 88 ? 16.375 5.549 -18.633 1.00 97.75 88 MET A O 1
ATOM 722 N N . ASP A 1 89 ? 16.024 7.082 -17.028 1.00 98.00 89 ASP A N 1
ATOM 723 C CA . ASP A 1 89 ? 16.640 8.186 -17.768 1.00 98.00 89 ASP A CA 1
ATOM 724 C C . ASP A 1 89 ? 18.142 7.945 -17.982 1.00 98.00 89 ASP A C 1
ATOM 726 O O . ASP A 1 89 ? 18.658 8.166 -19.080 1.00 98.00 89 ASP A O 1
ATOM 730 N N . SER A 1 90 ? 18.833 7.385 -16.983 1.00 97.44 90 SER A N 1
ATOM 731 C CA . SER A 1 90 ? 20.234 6.968 -17.102 1.00 97.44 90 SER A CA 1
ATOM 732 C C . SER A 1 90 ? 20.417 5.874 -18.162 1.00 97.44 90 SER A C 1
ATOM 734 O O . SER A 1 90 ? 21.271 5.990 -19.045 1.00 97.44 90 SER A O 1
ATOM 736 N N . THR A 1 91 ? 19.558 4.851 -18.142 1.00 97.31 91 THR A N 1
ATOM 737 C CA . THR A 1 91 ? 19.597 3.735 -19.100 1.00 97.31 91 THR A CA 1
ATOM 738 C C . THR A 1 91 ? 19.328 4.214 -20.524 1.00 97.31 91 THR A C 1
ATOM 740 O O . THR A 1 91 ? 20.038 3.836 -21.457 1.00 97.31 91 THR A O 1
ATOM 743 N N . ARG A 1 92 ? 18.339 5.099 -20.697 1.00 98.00 92 ARG A N 1
ATOM 744 C CA . ARG A 1 92 ? 18.027 5.725 -21.987 1.00 98.00 92 ARG A CA 1
ATOM 745 C C . ARG A 1 92 ? 19.194 6.558 -22.499 1.00 98.00 92 ARG A C 1
ATOM 747 O O . ARG A 1 92 ? 19.566 6.411 -23.656 1.00 98.00 92 ARG A O 1
ATOM 754 N N . SER A 1 93 ? 19.807 7.377 -21.647 1.00 97.44 93 SER A N 1
ATOM 755 C CA . SER A 1 93 ? 20.966 8.197 -22.020 1.00 97.44 93 SER A CA 1
ATOM 756 C C . SER A 1 93 ? 22.159 7.347 -22.474 1.00 97.44 93 SER A C 1
ATOM 758 O O . SER A 1 93 ? 22.747 7.589 -23.534 1.00 97.44 93 SER A O 1
ATOM 760 N N . ALA A 1 94 ? 22.479 6.290 -21.721 1.00 97.12 94 ALA A N 1
ATOM 761 C CA . ALA A 1 94 ? 23.537 5.352 -22.082 1.00 97.12 94 ALA A CA 1
ATOM 762 C C . ALA A 1 94 ? 23.245 4.641 -23.414 1.00 97.12 94 ALA A C 1
ATOM 764 O O . ALA A 1 94 ? 24.144 4.487 -24.243 1.00 97.12 94 ALA A O 1
ATOM 765 N N . PHE A 1 95 ? 21.992 4.240 -23.641 1.00 97.12 95 PHE A N 1
ATOM 766 C CA . PHE A 1 95 ? 21.561 3.638 -24.900 1.00 97.12 95 PHE A CA 1
ATOM 767 C C . PHE A 1 95 ? 21.711 4.607 -26.080 1.00 97.12 95 PHE A C 1
ATOM 769 O O . PHE A 1 95 ? 22.349 4.256 -27.072 1.00 97.12 95 PHE A O 1
ATOM 776 N N . THR A 1 96 ? 21.220 5.843 -25.950 1.00 96.44 96 THR A N 1
ATOM 777 C CA . THR A 1 96 ? 21.354 6.887 -26.980 1.00 96.44 96 THR A CA 1
ATOM 778 C C . THR A 1 96 ? 22.819 7.167 -27.312 1.00 96.44 96 THR A C 1
ATOM 780 O O . THR A 1 96 ? 23.176 7.277 -28.481 1.00 96.44 96 THR A O 1
ATOM 783 N N . THR A 1 97 ? 23.692 7.208 -26.302 1.00 96.94 97 THR A N 1
ATOM 784 C CA . THR A 1 97 ? 25.136 7.425 -26.497 1.00 96.94 97 THR A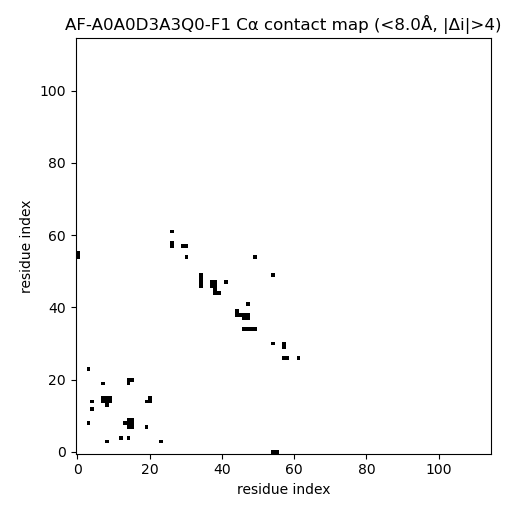 CA 1
ATOM 785 C C . THR A 1 97 ? 25.772 6.293 -27.307 1.00 96.94 97 THR A C 1
ATOM 787 O O . THR A 1 97 ? 26.558 6.542 -28.220 1.00 96.94 97 THR A O 1
ATOM 790 N N . ARG A 1 98 ? 25.417 5.036 -27.006 1.00 96.25 98 ARG A N 1
ATOM 791 C CA . ARG A 1 98 ? 25.913 3.864 -27.747 1.00 96.25 98 ARG A CA 1
ATOM 792 C C . ARG A 1 98 ? 25.428 3.857 -29.193 1.00 96.25 98 ARG A C 1
ATOM 794 O O . ARG A 1 98 ? 26.224 3.577 -30.081 1.00 96.25 98 ARG A O 1
ATOM 801 N N . MET A 1 99 ? 24.159 4.188 -29.425 1.00 95.62 99 MET A N 1
ATOM 802 C CA . MET A 1 99 ? 23.599 4.264 -30.776 1.00 95.62 99 MET A CA 1
ATOM 803 C C . MET A 1 99 ? 24.255 5.367 -31.607 1.00 95.62 99 MET A C 1
ATOM 805 O O . MET A 1 99 ? 24.681 5.086 -32.720 1.00 95.62 99 MET A O 1
ATOM 809 N N . GLY A 1 100 ? 24.451 6.566 -31.049 1.00 94.69 100 GLY A N 1
ATOM 810 C CA . GLY A 1 100 ? 25.165 7.635 -31.756 1.00 94.69 100 GLY A CA 1
ATOM 811 C C . GLY A 1 100 ? 26.610 7.256 -32.110 1.00 94.69 100 GLY A C 1
ATOM 812 O O . GLY A 1 100 ? 27.089 7.563 -33.198 1.00 94.69 100 GLY A O 1
ATOM 813 N N . GLY A 1 101 ? 27.299 6.520 -31.230 1.00 94.25 101 GLY A N 1
ATOM 814 C CA . GLY A 1 101 ? 28.624 5.968 -31.531 1.00 94.25 101 GLY A CA 1
ATOM 815 C C . GLY A 1 101 ? 28.612 4.924 -32.656 1.00 94.25 101 GLY A C 1
ATOM 816 O O . GLY A 1 101 ? 29.505 4.928 -33.502 1.00 94.25 101 GLY A O 1
ATOM 817 N N . LEU A 1 102 ? 27.599 4.049 -32.690 1.00 95.12 102 LEU A N 1
ATOM 818 C CA . LEU A 1 102 ? 27.418 3.063 -33.763 1.00 95.12 102 LEU A CA 1
ATOM 819 C C . LEU A 1 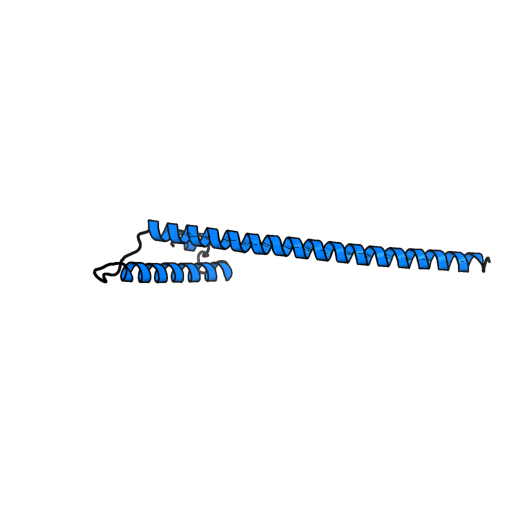102 ? 27.105 3.731 -35.105 1.00 95.12 102 LEU A C 1
ATOM 821 O O . LEU A 1 102 ? 27.683 3.341 -36.113 1.00 95.12 102 LEU A O 1
ATOM 825 N N . GLU A 1 103 ? 26.239 4.743 -35.124 1.00 92.44 103 GLU A N 1
ATOM 826 C CA . GLU A 1 103 ? 25.923 5.514 -36.333 1.00 92.44 103 GLU A CA 1
ATOM 827 C C . GLU A 1 103 ? 27.172 6.196 -36.899 1.00 92.44 103 GLU A C 1
ATOM 829 O O . GLU A 1 103 ? 27.461 6.052 -38.085 1.00 92.44 103 GLU A O 1
ATOM 834 N N . GLY A 1 104 ? 27.973 6.848 -36.047 1.00 91.62 104 GLY A N 1
ATOM 835 C CA . GLY A 1 104 ? 29.242 7.446 -36.469 1.00 91.62 104 GLY A CA 1
ATOM 836 C C . GLY A 1 104 ? 30.249 6.416 -36.994 1.00 91.62 104 GLY A C 1
ATOM 837 O O . GLY A 1 104 ? 30.953 6.679 -37.965 1.00 91.62 104 GLY A O 1
ATOM 838 N N . PHE A 1 105 ? 30.304 5.221 -36.397 1.00 91.00 105 PHE A N 1
ATOM 839 C CA . PHE A 1 105 ? 31.141 4.134 -36.911 1.00 91.00 105 PHE A CA 1
ATOM 840 C C . PHE A 1 105 ? 30.681 3.659 -38.297 1.00 91.00 105 PHE A C 1
ATOM 842 O O . PHE A 1 105 ? 31.511 3.469 -39.185 1.00 91.00 105 PHE A O 1
ATOM 849 N N . LEU A 1 106 ? 29.372 3.485 -38.496 1.00 91.25 106 LEU A N 1
ATOM 850 C CA . LEU A 1 106 ? 28.812 3.069 -39.782 1.00 91.25 106 LEU A CA 1
ATOM 851 C C . LEU A 1 106 ? 29.069 4.105 -40.887 1.00 91.25 106 LEU A C 1
ATOM 853 O O . LEU A 1 106 ? 29.395 3.708 -42.005 1.00 91.25 106 LEU A O 1
ATOM 857 N N . ASP A 1 107 ? 28.996 5.400 -40.572 1.00 92.06 107 ASP A N 1
ATOM 858 C CA . ASP A 1 107 ? 29.299 6.491 -41.510 1.00 92.06 107 ASP A CA 1
ATOM 859 C C . ASP A 1 107 ? 30.756 6.438 -42.008 1.00 92.06 107 ASP A C 1
ATOM 861 O O . ASP A 1 107 ? 31.024 6.535 -43.206 1.00 92.06 107 ASP A O 1
ATOM 865 N N . VAL A 1 108 ? 31.712 6.162 -41.110 1.00 91.00 108 VAL A N 1
ATOM 866 C CA . VAL A 1 108 ? 33.129 5.984 -41.478 1.00 91.00 108 VAL A CA 1
ATOM 867 C C . VAL A 1 108 ? 33.321 4.791 -42.414 1.00 91.00 108 VAL A C 1
ATOM 869 O O . VAL A 1 108 ? 34.025 4.905 -43.419 1.00 91.00 108 VAL A O 1
ATOM 872 N N . ILE A 1 109 ? 32.696 3.648 -42.112 1.00 90.62 109 ILE A N 1
ATOM 873 C CA . ILE A 1 109 ? 32.785 2.464 -42.976 1.00 90.62 109 ILE A CA 1
ATOM 874 C C . ILE A 1 109 ? 32.224 2.777 -44.367 1.00 90.62 109 ILE A C 1
ATOM 876 O O . ILE A 1 109 ? 32.897 2.493 -45.359 1.00 90.62 109 ILE A O 1
ATOM 880 N N . ALA A 1 110 ? 31.056 3.420 -44.444 1.00 87.94 110 ALA A N 1
ATOM 881 C CA . ALA A 1 110 ? 30.447 3.829 -45.708 1.00 87.94 110 ALA A CA 1
ATOM 882 C C . ALA A 1 110 ? 31.348 4.788 -46.511 1.00 87.94 110 ALA A C 1
ATOM 884 O O . ALA A 1 110 ? 31.514 4.607 -47.714 1.00 87.94 110 ALA A O 1
ATOM 885 N N . ALA A 1 111 ? 31.999 5.754 -45.855 1.00 89.12 111 ALA A N 1
ATOM 886 C CA . ALA A 1 111 ? 32.908 6.696 -46.511 1.00 89.12 111 ALA A CA 1
ATOM 887 C C . ALA A 1 111 ? 34.195 6.043 -47.054 1.00 89.12 111 ALA A C 1
ATOM 889 O O . ALA A 1 111 ? 34.752 6.511 -48.046 1.00 89.12 111 ALA A O 1
ATOM 890 N N . THR A 1 112 ? 34.685 4.975 -46.413 1.00 84.94 112 THR A N 1
ATOM 891 C CA . THR A 1 112 ? 35.895 4.245 -46.852 1.00 84.94 112 THR A CA 1
ATOM 892 C C . THR A 1 112 ? 35.638 3.173 -47.911 1.00 84.94 112 THR A C 1
ATOM 894 O O . THR A 1 112 ? 36.597 2.666 -48.492 1.00 84.94 112 THR A O 1
ATOM 897 N N . ASN A 1 113 ? 34.373 2.847 -48.183 1.00 82.50 113 ASN A N 1
ATOM 898 C CA . ASN A 1 113 ? 33.973 1.897 -49.217 1.00 82.50 113 ASN A CA 1
ATOM 899 C C . ASN A 1 113 ? 32.867 2.492 -50.116 1.00 82.50 113 ASN A C 1
ATOM 901 O O . ASN A 1 113 ? 31.741 1.986 -50.102 1.00 82.50 113 ASN A O 1
ATOM 905 N N . PRO A 1 114 ? 33.157 3.590 -50.846 1.00 71.19 114 PRO A N 1
ATOM 906 C CA . PRO A 1 114 ? 32.237 4.118 -51.847 1.00 71.19 114 PRO A CA 1
ATOM 907 C C . PRO A 1 114 ? 32.121 3.115 -53.007 1.00 71.19 114 PRO A C 1
ATOM 909 O O . PRO A 1 114 ? 33.123 2.496 -53.365 1.00 71.19 114 PRO A O 1
ATOM 912 N N . GLU A 1 115 ? 30.909 2.934 -53.547 1.00 70.12 115 GLU A N 1
ATOM 913 C CA . GLU A 1 115 ? 30.648 2.059 -54.711 1.00 70.12 115 GLU A CA 1
ATOM 914 C C . GLU A 1 115 ? 31.603 2.293 -55.893 1.00 70.12 115 GLU A C 1
ATOM 916 O O . GLU A 1 115 ? 31.934 3.470 -56.183 1.00 70.12 115 GLU A O 1
#